Protein AF-A0A2A9HH57-F1 (afdb_monomer_lite)

Sequence (168 aa):
MELLERCYGAGLKVSLADGQKLNVSVPDTPEAELLLEELRAHKQEVIDCLRTLPPPGGHLLRLAVELGLQPRCRCTLRPRTAEEAASAVGAVTELCSRNPGRDSVLVKVVRPDGSTEHHVLRAHADRGVRKAMAMIVRDCNLGGPQRAAREQARDLSEGGRNGTPIQR

Radius of gyration: 23.67 Å; chains: 1; bounding box: 34×68×73 Å

Secondary structure (DSSP, 8-state):
-HHHHHHHHTT-EEEEETTTEEEEE--SSHHHHHHHHHHHHTHHHHHHHHHHSPSSSSHHHHHHHHTT---SEEEEE--SSHHHHHHHHHHHHHHHHHS--SEEEEEEEE-TTS-EEEEEEEE---HHHHHHHHHHHHHHHH-THHHHHHHHHHHHHHTT--------

pLDDT: mean 70.83, std 16.33, range [37.75, 94.62]

Foldseek 3Di:
DVLVLQLVVQPWDWDDDPLQDIDIDFDPDPSRVVSVVVCVVCVVVVSVVRNVDPPPDPVVVVVCVVSVNDFPAEAEFEAADPVLVVVLVVQLQVLQVVAADAGWHWYWYQYPVRDIDIDIGGGPCDPVSNVSNVVSRCCRRVPVVVVVVVVVVVVVVVVPPPPDDDDD

InterPro domains:
  IPR044894 TubC, N-terminal docking domain superfamily [G3DSA:1.10.10.1830] (1-52)

Structure (mmCIF, N/CA/C/O backbone):
data_AF-A0A2A9HH57-F1
#
_entry.id   AF-A0A2A9HH57-F1
#
loop_
_atom_site.group_PDB
_atom_site.id
_atom_site.type_symbol
_atom_site.label_atom_id
_atom_site.label_alt_id
_atom_site.label_comp_id
_atom_site.label_asym_id
_atom_site.label_entity_id
_atom_site.label_seq_id
_atom_site.pdbx_PDB_ins_code
_atom_site.Cartn_x
_atom_site.Cartn_y
_atom_site.Cartn_z
_atom_site.occupancy
_atom_site.B_iso_or_equiv
_atom_site.auth_seq_id
_atom_site.auth_comp_id
_atom_site.auth_asym_id
_atom_site.auth_atom_id
_atom_site.pdbx_PDB_model_num
ATOM 1 N N . MET A 1 1 ? 4.499 8.845 23.268 1.00 61.50 1 MET A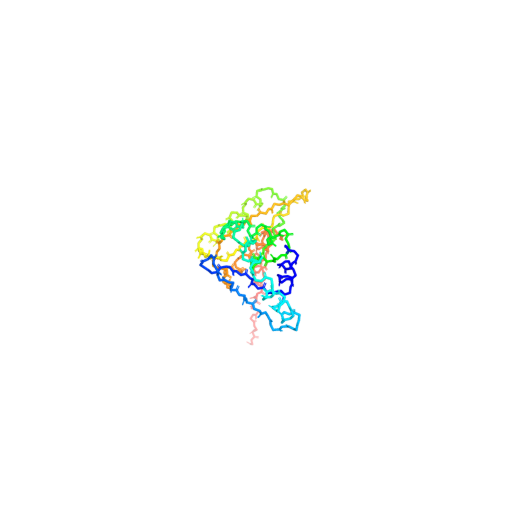 N 1
ATOM 2 C CA . MET A 1 1 ? 4.733 8.310 21.906 1.00 61.50 1 MET A CA 1
ATOM 3 C C . MET A 1 1 ? 5.254 6.880 21.969 1.00 61.50 1 MET A C 1
ATOM 5 O O . MET A 1 1 ? 4.584 6.003 21.444 1.00 61.50 1 MET A O 1
ATOM 9 N N . GLU A 1 2 ? 6.328 6.625 22.718 1.00 73.38 2 GLU A N 1
ATOM 10 C CA . GLU A 1 2 ? 6.951 5.297 22.890 1.00 73.38 2 GLU A CA 1
ATOM 11 C C . GLU A 1 2 ? 5.978 4.157 23.279 1.00 73.38 2 GLU A C 1
ATOM 13 O O . GLU A 1 2 ? 6.038 3.071 22.707 1.00 73.38 2 GLU A O 1
ATOM 18 N N . LEU A 1 3 ? 5.010 4.396 24.178 1.00 75.81 3 LEU A N 1
ATOM 19 C CA . LEU A 1 3 ? 3.998 3.389 24.545 1.00 75.81 3 LEU A CA 1
ATOM 20 C C . LEU A 1 3 ? 3.103 2.981 23.363 1.00 75.81 3 LEU A C 1
ATOM 22 O O . LEU A 1 3 ? 2.829 1.798 23.175 1.00 75.81 3 LEU A O 1
ATOM 26 N N . LEU A 1 4 ? 2.660 3.940 22.542 1.00 69.50 4 LEU A N 1
ATOM 27 C CA . LEU A 1 4 ? 1.842 3.645 21.362 1.00 69.50 4 LEU A CA 1
ATOM 28 C C . LEU A 1 4 ? 2.650 2.855 20.332 1.00 69.50 4 LEU A C 1
ATOM 30 O O . LEU A 1 4 ? 2.138 1.885 19.784 1.00 69.50 4 LEU A O 1
ATOM 34 N N . GLU A 1 5 ? 3.913 3.218 20.115 1.00 67.81 5 GLU A N 1
ATOM 35 C CA . GLU A 1 5 ? 4.829 2.502 19.219 1.00 67.81 5 GLU A CA 1
ATOM 36 C C . GLU A 1 5 ? 5.032 1.047 19.660 1.00 67.81 5 GLU A C 1
ATOM 38 O O . GLU A 1 5 ? 4.901 0.135 18.842 1.00 67.81 5 GLU A O 1
ATOM 43 N N . ARG A 1 6 ? 5.244 0.812 20.962 1.00 73.31 6 ARG A N 1
ATOM 44 C CA . ARG A 1 6 ? 5.340 -0.535 21.552 1.00 73.31 6 ARG A CA 1
ATOM 45 C C . ARG A 1 6 ? 4.037 -1.327 21.404 1.00 73.31 6 ARG A C 1
ATOM 47 O O . ARG A 1 6 ? 4.073 -2.487 20.998 1.00 73.31 6 ARG A O 1
ATOM 54 N N . CYS A 1 7 ? 2.888 -0.697 21.655 1.00 69.56 7 CYS A N 1
ATOM 55 C CA . CYS A 1 7 ? 1.571 -1.313 21.460 1.00 69.56 7 CYS A CA 1
ATOM 56 C C . CYS A 1 7 ? 1.355 -1.733 20.004 1.00 69.56 7 CYS A C 1
ATOM 58 O O . CYS A 1 7 ? 0.947 -2.860 19.731 1.00 69.56 7 CYS A O 1
ATOM 60 N N . TYR A 1 8 ? 1.678 -0.856 19.057 1.00 66.56 8 TYR A N 1
ATOM 61 C CA . TYR A 1 8 ? 1.562 -1.167 17.639 1.00 66.56 8 TYR A CA 1
ATOM 62 C C . TYR A 1 8 ? 2.551 -2.251 17.186 1.00 66.56 8 TYR A C 1
ATOM 64 O O . TYR A 1 8 ? 2.161 -3.127 16.413 1.00 66.56 8 TYR A O 1
ATOM 72 N N . GLY A 1 9 ? 3.794 -2.238 17.679 1.00 58.38 9 GLY A N 1
ATOM 73 C CA . GLY A 1 9 ? 4.806 -3.261 17.389 1.00 58.38 9 GLY A CA 1
ATOM 74 C C . GLY A 1 9 ? 4.407 -4.660 17.868 1.00 58.38 9 GLY A C 1
ATOM 75 O O . GLY A 1 9 ? 4.681 -5.644 17.186 1.00 58.38 9 GLY A O 1
ATOM 76 N N . ALA A 1 10 ? 3.676 -4.740 18.981 1.00 63.12 10 ALA A N 1
ATOM 77 C CA . ALA A 1 10 ? 3.081 -5.976 19.488 1.00 63.12 10 ALA A CA 1
ATOM 78 C C . ALA A 1 10 ? 1.731 -6.335 18.829 1.00 63.12 10 ALA A C 1
ATOM 80 O O . ALA A 1 10 ? 1.106 -7.325 19.194 1.00 63.12 10 ALA A O 1
ATOM 81 N N . GLY A 1 11 ? 1.261 -5.551 17.851 1.00 54.66 11 GLY A N 1
ATOM 82 C CA . GLY A 1 11 ? 0.037 -5.827 17.096 1.00 54.66 11 GLY A CA 1
ATOM 83 C C . GLY A 1 11 ? -1.262 -5.327 17.739 1.00 54.66 11 GLY A C 1
ATOM 84 O O . GLY A 1 11 ? -2.341 -5.623 17.212 1.00 54.66 11 GLY A O 1
ATOM 85 N N . LEU A 1 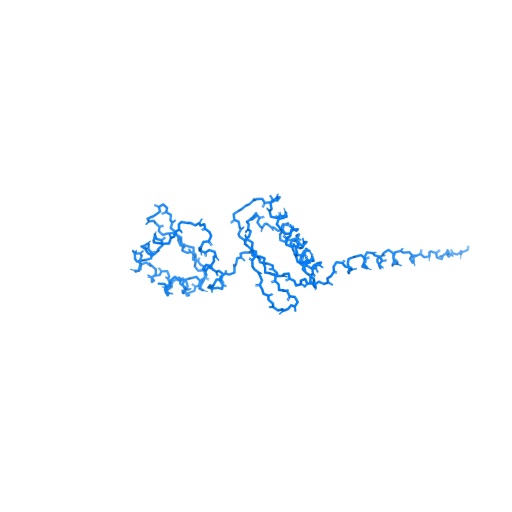12 ? -1.197 -4.547 18.825 1.00 70.88 12 LEU A N 1
ATOM 86 C CA . LEU A 1 12 ? -2.372 -3.905 19.415 1.00 70.88 12 LEU A CA 1
ATOM 87 C C . LEU A 1 12 ? -2.847 -2.768 18.510 1.00 70.88 12 LEU A C 1
ATOM 89 O O . LEU A 1 12 ? -2.061 -1.962 18.011 1.00 70.88 12 LEU A O 1
ATOM 93 N N . LYS A 1 13 ? -4.164 -2.660 18.325 1.00 72.25 13 LYS A N 1
ATOM 94 C CA . LYS A 1 13 ? -4.767 -1.523 17.616 1.00 72.25 13 LYS A CA 1
ATOM 95 C C . LYS A 1 13 ? -5.458 -0.625 18.612 1.00 72.25 13 LYS A C 1
ATOM 97 O O . LYS A 1 13 ? -6.494 -1.013 19.140 1.00 72.25 13 LYS A O 1
ATOM 102 N N . VAL A 1 14 ? -4.916 0.566 18.822 1.00 75.12 14 VAL A N 1
ATOM 103 C CA . VAL A 1 14 ? -5.489 1.576 19.713 1.00 75.12 14 VAL A CA 1
ATOM 104 C C . VAL A 1 14 ? -6.174 2.645 18.866 1.00 75.12 14 VAL A C 1
ATOM 106 O O . VAL A 1 14 ? -5.589 3.188 17.935 1.00 75.12 14 VAL A O 1
ATOM 109 N N . SER A 1 15 ? -7.434 2.936 19.158 1.00 72.50 15 SER A N 1
ATOM 110 C CA . SER A 1 15 ? -8.225 3.948 18.454 1.00 72.50 15 SER A CA 1
ATOM 111 C C . SER A 1 15 ? -9.099 4.721 19.430 1.00 72.50 15 SER A C 1
ATOM 113 O O . SER A 1 15 ? -9.368 4.251 20.533 1.00 72.50 15 SER A O 1
ATOM 115 N N . LEU A 1 16 ? -9.542 5.908 19.029 1.00 75.38 16 LEU A N 1
ATOM 116 C CA . LEU A 1 16 ? -10.421 6.751 19.828 1.00 75.38 16 LEU A CA 1
ATOM 117 C C . LEU A 1 16 ? -11.846 6.665 19.258 1.00 75.38 16 LEU A C 1
ATOM 119 O O . LEU A 1 16 ? -12.073 7.029 18.106 1.00 75.38 16 LEU A O 1
ATOM 123 N N . ALA A 1 17 ? -12.796 6.175 20.047 1.00 65.81 17 ALA A N 1
ATOM 124 C CA . ALA A 1 17 ? -14.224 6.249 19.770 1.00 65.81 17 ALA A CA 1
ATOM 125 C C . ALA A 1 17 ? -14.801 7.524 20.399 1.00 65.81 17 ALA A C 1
ATOM 127 O O . ALA A 1 17 ? -14.500 7.849 21.554 1.00 65.81 17 ALA A O 1
ATOM 128 N N . ASP A 1 18 ? -15.590 8.259 19.614 1.00 66.81 18 ASP A N 1
ATOM 129 C CA . ASP A 1 18 ? -16.328 9.462 20.029 1.00 66.81 18 ASP A CA 1
ATOM 130 C C . ASP A 1 18 ? -15.471 10.545 20.717 1.00 66.81 18 ASP A C 1
ATOM 132 O O . ASP A 1 18 ? -15.959 11.342 21.512 1.00 66.81 18 ASP A O 1
ATOM 136 N N . GLY A 1 19 ? -14.160 10.574 20.451 1.00 63.59 19 GLY A N 1
ATOM 137 C CA . GLY A 1 19 ? -13.246 11.568 21.024 1.00 63.59 19 GLY A CA 1
ATOM 138 C C . GLY A 1 19 ? -12.897 11.369 22.507 1.00 63.59 19 GLY A C 1
ATOM 139 O O . GLY A 1 19 ? -12.162 12.183 23.075 1.00 63.59 19 GLY A O 1
ATOM 140 N N . GLN A 1 20 ? -13.411 10.326 23.166 1.00 69.44 20 GLN A N 1
ATOM 141 C CA . GLN A 1 20 ? -13.261 10.155 24.621 1.00 69.44 20 GLN A CA 1
ATOM 142 C C . GLN A 1 20 ? -12.982 8.721 25.075 1.00 69.44 20 GLN A C 1
ATOM 144 O O . GLN A 1 20 ? -12.494 8.518 26.187 1.00 69.44 20 GLN A O 1
ATOM 149 N N . LYS A 1 21 ? -13.267 7.713 24.248 1.00 76.12 21 LYS A N 1
ATOM 150 C CA . LYS A 1 21 ? -13.142 6.308 24.639 1.00 76.12 21 LYS A CA 1
ATOM 151 C C . LYS A 1 21 ? -12.038 5.626 23.842 1.00 76.12 21 LYS A C 1
ATOM 153 O O . LYS A 1 21 ? -12.029 5.704 22.622 1.00 76.12 21 LYS A O 1
ATOM 158 N N . LEU A 1 22 ? -11.125 4.924 24.512 1.00 73.69 22 LEU A N 1
ATOM 159 C CA . LEU A 1 22 ? -10.143 4.084 23.824 1.00 73.69 22 LEU A CA 1
ATOM 160 C C . LEU A 1 22 ? -10.781 2.752 23.425 1.00 73.69 22 LEU A C 1
ATOM 162 O O . LEU A 1 22 ? -11.283 2.016 24.273 1.00 73.69 22 LEU A O 1
ATOM 166 N N . ASN A 1 23 ? -10.721 2.442 22.136 1.00 74.06 23 ASN A N 1
ATOM 167 C CA . ASN A 1 23 ? -10.990 1.127 21.578 1.00 74.06 23 ASN A CA 1
ATOM 168 C C . ASN A 1 23 ? -9.652 0.444 21.302 1.00 74.06 23 ASN A C 1
ATOM 170 O O . ASN A 1 23 ? -8.890 0.908 20.450 1.00 74.06 23 ASN A O 1
ATOM 174 N N . VAL A 1 24 ? -9.387 -0.654 22.011 1.00 73.88 24 VAL A N 1
ATOM 175 C CA . VAL A 1 24 ? -8.153 -1.436 21.882 1.00 73.88 24 VAL A CA 1
ATOM 176 C C . VAL A 1 24 ? -8.487 -2.837 21.378 1.00 73.88 24 VAL A C 1
ATOM 178 O O . VAL A 1 24 ? -9.265 -3.551 22.003 1.00 73.88 24 VAL A O 1
ATOM 181 N N . SER A 1 25 ? -7.910 -3.230 20.243 1.00 74.75 25 SER A N 1
ATOM 182 C CA . SER A 1 25 ? -7.903 -4.621 19.775 1.00 74.75 25 SER A CA 1
ATOM 183 C C . SER A 1 25 ? -6.595 -5.260 20.213 1.00 74.75 25 SER A C 1
ATOM 185 O O . SER A 1 25 ? -5.535 -4.756 19.844 1.00 74.75 25 SER A O 1
ATOM 187 N N . VAL A 1 26 ? -6.677 -6.361 20.954 1.00 75.69 26 VAL A N 1
ATOM 188 C CA . VAL A 1 26 ? -5.523 -7.046 21.549 1.00 75.69 26 VAL A CA 1
ATOM 189 C C . VAL A 1 26 ? -5.333 -8.389 20.834 1.00 75.69 26 VAL A C 1
ATOM 191 O O . VAL A 1 26 ? -6.312 -9.128 20.708 1.00 75.69 26 VAL A O 1
ATOM 194 N N . PRO A 1 27 ? -4.147 -8.684 20.278 1.00 66.44 27 PRO A N 1
ATOM 195 C CA . PRO A 1 27 ? -3.822 -10.020 19.790 1.00 66.44 27 PRO A CA 1
ATOM 196 C C . PRO A 1 27 ? -3.592 -10.985 20.961 1.00 66.44 27 PRO A C 1
ATOM 198 O O . PRO A 1 27 ? -3.260 -10.560 22.061 1.00 66.44 27 PRO A O 1
ATOM 201 N N . ASP A 1 28 ? -3.768 -12.281 20.716 1.00 68.81 28 ASP A N 1
ATOM 202 C CA . ASP A 1 28 ? -3.595 -13.331 21.727 1.00 68.81 28 ASP A CA 1
ATOM 203 C C . ASP A 1 28 ? -2.101 -13.652 21.918 1.00 68.81 28 ASP A C 1
ATOM 205 O O . ASP A 1 28 ? -1.577 -14.625 21.371 1.00 68.81 28 ASP A O 1
ATOM 209 N N . THR A 1 29 ? -1.386 -12.744 22.590 1.00 70.12 29 THR A N 1
ATOM 210 C CA . THR A 1 29 ? 0.030 -12.892 22.954 1.00 70.12 29 THR A CA 1
ATOM 211 C C . THR A 1 29 ? 0.291 -12.357 24.371 1.00 70.12 29 THR A C 1
ATOM 213 O O . THR A 1 29 ? -0.310 -11.356 24.770 1.00 70.12 29 THR A O 1
ATOM 216 N N . PRO A 1 30 ? 1.207 -12.971 25.145 1.00 71.56 30 PRO A N 1
ATOM 217 C CA . PRO A 1 30 ? 1.500 -12.547 26.518 1.00 71.56 30 PRO A CA 1
ATOM 218 C C . PRO A 1 30 ? 2.093 -11.131 26.591 1.00 71.56 30 PRO A C 1
ATOM 220 O O . PRO A 1 30 ? 1.841 -10.391 27.541 1.00 71.56 30 PRO A O 1
ATOM 223 N N . GLU A 1 31 ? 2.823 -10.695 25.561 1.00 73.19 31 GLU A N 1
ATOM 224 C CA . GLU A 1 31 ? 3.318 -9.318 25.464 1.00 73.19 31 GLU A CA 1
ATOM 225 C C . GLU A 1 31 ? 2.175 -8.305 25.321 1.00 73.19 31 GLU A C 1
ATOM 227 O O . GLU A 1 31 ? 2.292 -7.161 25.768 1.00 73.19 31 GLU A O 1
ATOM 232 N N . ALA A 1 32 ? 1.059 -8.711 24.710 1.00 70.00 32 ALA A N 1
ATOM 233 C CA . ALA A 1 32 ? -0.069 -7.827 24.475 1.00 70.00 32 ALA A CA 1
ATOM 234 C C . ALA A 1 32 ? -0.907 -7.581 25.733 1.00 70.00 32 ALA A C 1
ATOM 236 O O . ALA A 1 32 ? -1.463 -6.492 25.883 1.00 70.00 32 ALA A O 1
ATOM 237 N N . GLU A 1 33 ? -0.951 -8.542 26.655 1.00 74.50 33 GLU A N 1
ATOM 238 C CA . GLU A 1 33 ? -1.595 -8.372 27.960 1.00 74.50 33 GLU A CA 1
ATOM 239 C C . GLU A 1 33 ? -0.836 -7.363 28.830 1.00 74.50 33 GLU A C 1
ATOM 241 O O . GLU A 1 33 ? -1.447 -6.436 29.364 1.00 74.50 33 GLU A O 1
ATOM 246 N N . LEU A 1 34 ? 0.498 -7.461 28.883 1.00 82.62 34 LEU A N 1
ATOM 247 C CA . LEU A 1 34 ? 1.349 -6.516 29.617 1.00 82.62 34 LEU A CA 1
ATOM 248 C C . LEU A 1 34 ? 1.202 -5.082 29.085 1.00 82.62 34 LEU A C 1
ATOM 250 O O . LEU A 1 34 ? 1.034 -4.131 29.849 1.00 82.62 34 LEU A O 1
ATOM 254 N N . LEU A 1 35 ? 1.195 -4.921 27.759 1.00 80.94 35 LEU A N 1
ATOM 255 C CA . LEU A 1 35 ? 1.006 -3.619 27.115 1.00 80.94 35 LEU A CA 1
ATOM 256 C C . LEU A 1 35 ? -0.414 -3.068 27.299 1.00 80.94 35 LEU A C 1
ATOM 258 O O . LEU A 1 35 ? -0.605 -1.852 27.342 1.00 80.94 35 LEU A O 1
ATOM 262 N N . LEU A 1 36 ? -1.421 -3.935 27.432 1.00 81.44 36 LEU A N 1
ATOM 263 C CA . LEU A 1 36 ? -2.789 -3.519 27.732 1.00 81.44 36 LEU A CA 1
ATOM 264 C C . LEU A 1 36 ? -2.909 -2.948 29.149 1.00 81.44 36 LEU A C 1
ATOM 266 O O . LEU A 1 36 ? -3.640 -1.975 29.348 1.00 81.44 36 LEU A O 1
ATOM 270 N N . GLU A 1 37 ? -2.212 -3.527 30.126 1.00 84.88 37 GLU A N 1
ATOM 271 C CA . GLU A 1 37 ? -2.170 -2.981 31.486 1.00 84.88 37 GLU A CA 1
ATOM 272 C C . GLU A 1 37 ? -1.466 -1.622 31.525 1.00 84.88 37 GLU A C 1
ATOM 274 O O . GLU A 1 37 ? -1.994 -0.670 32.105 1.00 84.88 37 GLU A O 1
ATOM 279 N N . GLU A 1 38 ? -0.348 -1.486 30.811 1.00 84.38 38 GLU A N 1
ATOM 280 C CA . GLU A 1 38 ? 0.378 -0.219 30.673 1.00 84.38 38 GLU A CA 1
ATOM 281 C C . GLU A 1 38 ? -0.489 0.855 29.974 1.00 84.38 38 GLU A C 1
ATOM 283 O O . GLU A 1 38 ? -0.582 1.994 30.434 1.00 84.38 38 GLU A O 1
ATOM 288 N N . LEU A 1 39 ? -1.251 0.486 28.935 1.00 82.88 39 LEU A N 1
ATOM 289 C CA . LEU A 1 39 ? -2.243 1.368 28.297 1.00 82.88 39 LEU A CA 1
ATOM 290 C C . LEU A 1 39 ? -3.370 1.799 29.242 1.00 82.88 39 LEU A C 1
ATOM 292 O O . LEU A 1 39 ? -3.880 2.915 29.119 1.00 82.88 39 LEU A O 1
ATOM 296 N N . ARG A 1 40 ? -3.801 0.926 30.160 1.00 84.50 40 ARG A N 1
ATOM 297 C CA . ARG A 1 40 ? -4.826 1.268 31.157 1.00 84.50 40 ARG A CA 1
ATOM 298 C C . ARG A 1 40 ? -4.285 2.256 32.185 1.00 84.50 40 ARG A C 1
ATOM 300 O O . ARG A 1 40 ? -5.015 3.182 32.537 1.00 84.50 40 ARG A O 1
ATOM 307 N N . ALA A 1 41 ? -3.034 2.093 32.614 1.00 87.25 41 ALA A N 1
ATOM 308 C CA . ALA A 1 41 ? -2.370 3.009 33.540 1.00 87.25 41 ALA A CA 1
ATOM 309 C C . ALA A 1 41 ? -2.194 4.415 32.935 1.00 87.25 41 ALA A C 1
ATOM 311 O O . ALA A 1 41 ? -2.473 5.411 33.597 1.00 87.25 41 ALA A O 1
ATOM 312 N N . HIS A 1 42 ? -1.849 4.496 31.646 1.00 85.12 42 HIS A N 1
ATOM 313 C CA . HIS A 1 42 ? -1.609 5.757 30.927 1.00 85.12 42 HIS A CA 1
ATOM 314 C C . HIS A 1 42 ? -2.799 6.221 30.068 1.00 85.12 42 HIS A C 1
ATOM 316 O O . HIS A 1 42 ? -2.646 6.981 29.109 1.00 85.12 42 HIS A O 1
ATOM 322 N N . LYS A 1 43 ? -4.018 5.778 30.402 1.00 82.44 43 LYS A N 1
ATOM 323 C CA . LYS A 1 43 ? -5.223 5.980 29.581 1.00 82.44 43 LYS A CA 1
ATOM 324 C C . LYS A 1 43 ? -5.447 7.437 29.165 1.00 82.44 43 LYS A C 1
ATOM 326 O O . LYS A 1 43 ? -5.764 7.694 28.005 1.00 82.44 43 LYS A O 1
ATOM 331 N N . GLN A 1 44 ? -5.329 8.380 30.100 1.00 80.75 44 GLN A N 1
ATOM 332 C CA . GLN A 1 44 ? -5.645 9.787 29.839 1.00 80.75 44 GLN A CA 1
ATOM 333 C C . GLN A 1 44 ? -4.598 10.451 28.934 1.00 80.75 44 GLN A C 1
ATOM 335 O O . GLN A 1 44 ? -4.960 11.110 27.965 1.00 80.75 44 GLN A O 1
ATOM 340 N N . GLU A 1 45 ? -3.315 10.175 29.167 1.00 81.94 45 GLU A N 1
ATOM 341 C CA . GLU A 1 45 ? -2.202 10.663 28.341 1.00 81.94 45 GLU A CA 1
ATOM 342 C C . GLU A 1 45 ? -2.306 10.161 26.895 1.00 81.94 45 GLU A C 1
ATOM 344 O O . GLU A 1 45 ? -2.075 10.906 25.942 1.00 81.94 45 GLU A O 1
ATOM 349 N N . VAL A 1 46 ? -2.718 8.902 26.718 1.00 76.56 46 VAL A N 1
ATOM 350 C CA . VAL A 1 46 ? -2.955 8.310 25.396 1.00 76.56 46 VAL A CA 1
ATOM 351 C C . VAL A 1 46 ? -4.149 8.966 24.703 1.00 76.56 46 VAL A C 1
ATOM 353 O O . VAL A 1 46 ? -4.079 9.237 23.506 1.00 76.56 46 VAL A O 1
ATOM 356 N N . ILE A 1 47 ? -5.231 9.260 25.428 1.00 79.06 47 ILE A N 1
ATOM 357 C CA . ILE A 1 47 ? -6.390 9.981 24.882 1.00 79.06 47 ILE A CA 1
ATOM 358 C C . ILE A 1 47 ? -5.989 11.386 24.432 1.00 79.06 47 ILE A C 1
ATOM 360 O O . ILE A 1 47 ? -6.329 11.780 23.320 1.00 79.06 47 ILE A O 1
ATOM 364 N N . ASP A 1 48 ? -5.259 12.130 25.258 1.00 79.69 48 ASP A N 1
ATOM 365 C CA . ASP A 1 48 ? -4.863 13.503 24.940 1.00 79.69 48 ASP A CA 1
ATOM 366 C C . ASP A 1 48 ? -3.856 13.540 23.779 1.00 79.69 48 ASP A C 1
ATOM 368 O O . ASP A 1 48 ? -3.971 14.364 22.866 1.00 79.69 48 ASP A O 1
ATOM 372 N N . CYS A 1 49 ? -2.956 12.556 23.710 1.00 76.06 49 CYS A N 1
ATOM 373 C CA . CYS A 1 49 ? -2.112 12.327 22.540 1.00 76.06 49 CYS A CA 1
ATOM 374 C C . CYS A 1 49 ? -2.949 12.022 21.283 1.00 76.06 49 CYS A C 1
ATOM 376 O O . CYS A 1 49 ? -2.762 12.651 20.248 1.00 76.06 49 CYS A O 1
ATOM 378 N N . LEU A 1 50 ? -3.936 11.128 21.356 1.00 69.69 50 LEU A N 1
ATOM 379 C CA . LEU A 1 50 ? -4.798 10.800 20.213 1.00 69.69 50 LEU A CA 1
ATOM 380 C C . LEU A 1 50 ? -5.753 11.934 19.804 1.00 69.69 50 LEU A C 1
ATOM 382 O O . LEU A 1 50 ? -6.180 11.957 18.654 1.00 69.69 50 LEU A O 1
ATOM 386 N N . ARG A 1 51 ? -6.084 12.867 20.706 1.00 71.06 51 ARG A N 1
ATOM 387 C CA . ARG A 1 51 ? -6.901 14.066 20.430 1.00 71.06 51 ARG A CA 1
ATOM 388 C C . ARG A 1 51 ? -6.122 15.182 19.748 1.00 71.06 51 ARG A C 1
ATOM 390 O O . ARG A 1 51 ? -6.686 15.905 18.933 1.00 71.06 51 ARG A O 1
ATOM 397 N N . THR A 1 52 ? -4.853 15.347 20.117 1.00 69.94 52 THR A N 1
ATOM 398 C CA . THR A 1 52 ? -3.941 16.294 19.451 1.00 69.94 52 THR A CA 1
ATOM 399 C C . THR A 1 52 ? -3.543 15.810 18.060 1.00 69.94 52 THR A C 1
ATOM 401 O O . THR A 1 52 ? -3.141 16.607 17.213 1.00 69.94 52 THR A O 1
ATOM 404 N N . LEU A 1 53 ? -3.711 14.512 17.797 1.00 58.97 53 LEU A N 1
ATOM 405 C CA . LEU A 1 53 ? -3.581 13.938 16.471 1.00 58.97 53 LEU A CA 1
ATOM 406 C C . LEU A 1 53 ? -4.860 14.203 15.655 1.00 58.97 53 LEU A C 1
ATOM 408 O O . LEU A 1 53 ? -5.968 13.957 16.137 1.00 58.97 53 LEU A O 1
ATOM 412 N N . PRO A 1 54 ? -4.741 14.700 14.409 1.00 53.47 54 PRO A N 1
ATOM 413 C CA . PRO A 1 54 ? -5.906 14.962 13.579 1.00 53.47 54 PRO A CA 1
ATOM 414 C C . PRO A 1 54 ? -6.724 13.671 13.360 1.00 53.47 54 PRO A C 1
ATOM 416 O O . PRO A 1 54 ? -6.138 12.591 13.208 1.00 53.47 54 PRO A O 1
ATOM 419 N N . PRO A 1 55 ? -8.071 13.763 13.328 1.00 49.66 55 PRO A N 1
ATOM 420 C CA . PRO A 1 55 ? -8.967 12.618 13.151 1.00 49.66 55 PRO A CA 1
ATOM 421 C C . PRO A 1 55 ? -8.626 11.819 11.880 1.00 49.66 55 PRO A C 1
ATOM 423 O O . PRO A 1 55 ? -7.995 12.354 10.965 1.00 49.66 55 PRO A O 1
ATOM 426 N N . PRO A 1 56 ? -9.002 10.527 11.790 1.00 45.09 56 PRO A N 1
ATOM 427 C CA . PRO A 1 56 ? -8.339 9.578 10.905 1.00 45.09 56 PRO A CA 1
ATOM 428 C C . PRO A 1 56 ? -8.551 9.934 9.430 1.00 45.09 56 PRO A C 1
ATOM 430 O O . PRO A 1 56 ? -9.559 9.614 8.803 1.00 45.09 56 PRO A O 1
ATOM 433 N N . GLY A 1 57 ? -7.537 10.575 8.862 1.00 37.75 57 GLY A N 1
ATOM 434 C CA . GLY A 1 57 ? -7.475 10.982 7.471 1.00 37.75 57 GLY A CA 1
ATOM 435 C C . GLY A 1 57 ? -6.042 11.368 7.127 1.00 37.75 57 GLY A C 1
ATOM 436 O O . GLY A 1 57 ? -5.578 12.446 7.465 1.00 37.75 57 GLY A O 1
ATOM 437 N N . GLY A 1 58 ? -5.309 10.460 6.486 1.00 40.44 58 GLY A N 1
ATOM 438 C CA . GLY A 1 58 ? -4.005 10.749 5.880 1.00 40.44 58 GLY A CA 1
ATOM 439 C C . GLY A 1 58 ? -2.795 10.591 6.806 1.00 40.44 58 GLY A C 1
ATOM 440 O O . GLY A 1 58 ? -1.901 9.814 6.479 1.00 40.44 58 GLY A O 1
ATOM 441 N N . HIS A 1 59 ? -2.751 11.257 7.965 1.00 43.47 59 HIS A N 1
ATOM 442 C CA . HIS A 1 59 ? -1.499 11.345 8.738 1.00 43.47 59 HIS A CA 1
ATOM 443 C C . HIS A 1 59 ? -1.153 10.127 9.600 1.00 43.47 59 HIS A C 1
ATOM 445 O O . HIS A 1 59 ? 0.008 9.737 9.608 1.00 43.47 59 HIS A O 1
ATOM 451 N N . LEU A 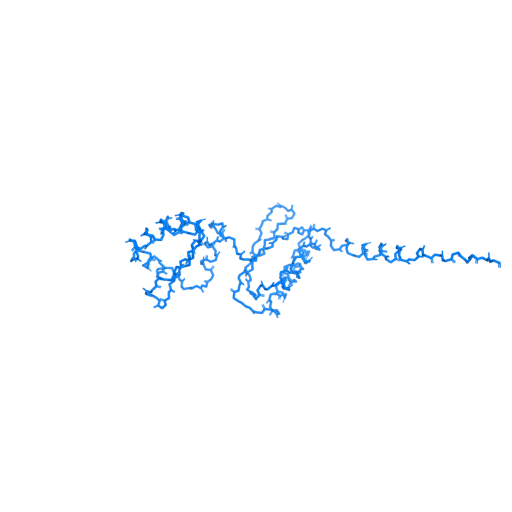1 60 ? -2.120 9.448 10.229 1.00 46.06 60 LEU A N 1
ATOM 452 C CA . LEU A 1 60 ? -1.851 8.177 10.929 1.00 46.06 60 LEU A CA 1
ATOM 453 C C . LEU A 1 60 ? -1.395 7.070 9.971 1.00 46.06 60 LEU A C 1
ATOM 455 O O . LEU A 1 60 ? -0.698 6.152 10.379 1.00 46.06 60 LEU A O 1
ATOM 459 N N . LEU A 1 61 ? -1.749 7.175 8.686 1.00 45.97 61 LEU 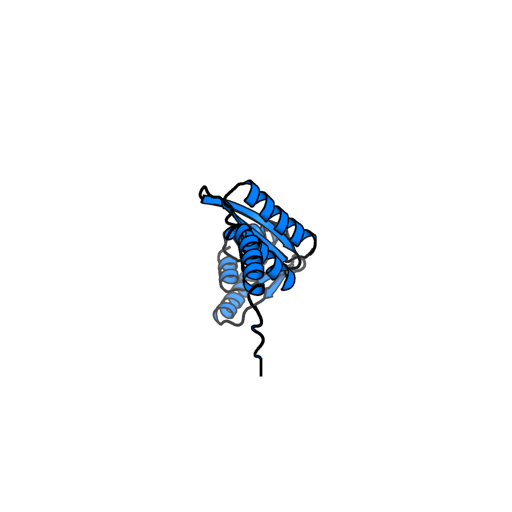A N 1
ATOM 460 C CA . LEU A 1 61 ? -1.273 6.259 7.658 1.00 45.97 61 LEU A CA 1
ATOM 461 C C . LEU A 1 61 ? 0.175 6.551 7.261 1.00 45.97 61 LEU A C 1
ATOM 463 O O . LEU A 1 61 ? 0.949 5.629 7.039 1.00 45.97 61 LEU A O 1
ATOM 467 N N . ARG A 1 62 ? 0.537 7.835 7.197 1.00 45.16 62 ARG A N 1
ATOM 468 C CA . ARG A 1 62 ? 1.916 8.277 6.991 1.00 45.16 62 ARG A CA 1
ATOM 469 C C . ARG A 1 62 ? 2.795 7.903 8.185 1.00 45.16 62 ARG A C 1
ATOM 471 O O . ARG A 1 62 ? 3.853 7.336 7.965 1.00 45.16 62 ARG A O 1
ATOM 478 N N . LEU A 1 63 ? 2.301 8.089 9.410 1.00 44.62 63 LEU A N 1
ATOM 479 C CA . LEU A 1 63 ? 2.966 7.648 10.636 1.00 44.62 63 LEU A CA 1
ATOM 480 C C . LEU A 1 63 ? 3.077 6.116 10.691 1.00 44.62 63 LEU A C 1
ATOM 482 O O . LEU A 1 63 ? 4.124 5.596 11.028 1.00 44.62 63 LEU A O 1
ATOM 486 N N . ALA A 1 64 ? 2.040 5.373 10.290 1.00 48.03 64 ALA A N 1
ATOM 487 C CA . ALA A 1 64 ? 2.088 3.913 10.193 1.00 48.03 64 ALA A CA 1
ATOM 488 C C . ALA A 1 64 ? 3.115 3.428 9.155 1.00 48.03 64 ALA A C 1
ATOM 490 O O . ALA A 1 64 ? 3.830 2.465 9.405 1.00 48.03 64 ALA A O 1
ATOM 491 N N . VAL A 1 65 ? 3.240 4.114 8.016 1.00 47.22 65 VAL A N 1
ATOM 492 C CA . VAL A 1 65 ? 4.276 3.832 7.009 1.00 47.22 65 VAL A CA 1
ATOM 493 C C . VAL A 1 65 ? 5.675 4.203 7.518 1.00 47.22 65 VAL A C 1
ATOM 495 O O . VAL A 1 65 ? 6.608 3.433 7.300 1.00 47.22 65 VAL A O 1
ATOM 498 N N . GLU A 1 66 ? 5.820 5.332 8.216 1.00 45.62 66 GLU A N 1
ATOM 499 C CA . GLU A 1 66 ? 7.072 5.787 8.845 1.00 45.62 66 GLU A CA 1
ATOM 500 C C . GLU A 1 66 ? 7.496 4.871 10.016 1.00 45.62 66 GLU A C 1
ATOM 502 O O . GLU A 1 66 ? 8.684 4.627 10.197 1.00 45.62 66 GLU A O 1
ATOM 507 N N . LEU A 1 67 ? 6.539 4.274 10.736 1.00 45.22 67 LEU A N 1
ATOM 508 C CA . LEU A 1 67 ? 6.736 3.331 11.848 1.00 45.22 67 LEU A CA 1
ATOM 509 C C . LEU A 1 67 ? 6.758 1.848 11.414 1.00 45.22 67 LEU A C 1
ATOM 511 O O . LEU A 1 67 ? 6.739 0.953 12.255 1.00 45.22 67 LEU A O 1
ATOM 515 N N . GLY A 1 68 ? 6.768 1.548 10.108 1.00 42.38 68 GLY A N 1
ATOM 516 C CA . GLY A 1 68 ? 6.866 0.171 9.595 1.00 42.38 68 GLY A CA 1
ATOM 517 C C . GLY A 1 68 ? 5.606 -0.698 9.752 1.00 42.38 68 GLY A C 1
ATOM 518 O O . GLY A 1 68 ? 5.636 -1.892 9.440 1.00 42.38 68 GLY A O 1
ATOM 519 N N . LEU A 1 69 ? 4.481 -0.117 10.172 1.00 46.25 69 LEU A N 1
ATOM 520 C CA . LEU A 1 69 ? 3.185 -0.782 10.276 1.00 46.25 69 LEU A CA 1
ATOM 521 C C . LEU A 1 69 ? 2.613 -0.995 8.875 1.00 46.25 69 LEU A C 1
ATOM 523 O O . LEU A 1 69 ? 2.148 -0.075 8.199 1.00 46.25 69 LEU A O 1
ATOM 527 N N . GLN A 1 70 ? 2.688 -2.241 8.413 1.00 51.94 70 GLN A N 1
ATOM 528 C CA . GLN A 1 70 ? 2.353 -2.570 7.037 1.00 51.94 70 GLN A CA 1
ATOM 529 C C . GLN A 1 70 ? 0.845 -2.402 6.789 1.00 51.94 70 GLN A C 1
ATOM 531 O O . GLN A 1 70 ? 0.036 -3.059 7.452 1.00 51.94 70 GLN A O 1
ATOM 536 N N . PRO A 1 71 ? 0.430 -1.571 5.816 1.00 58.81 71 PRO A N 1
ATOM 537 C CA . PRO A 1 71 ? -0.955 -1.560 5.372 1.00 58.81 71 PRO A CA 1
ATOM 538 C C . PRO A 1 71 ? -1.358 -2.971 4.932 1.00 58.81 71 PRO A C 1
ATOM 540 O O . PRO A 1 71 ? -0.566 -3.694 4.325 1.00 58.81 71 PRO A O 1
ATOM 543 N N . ARG A 1 72 ? -2.610 -3.359 5.224 1.00 62.97 72 ARG A N 1
ATOM 544 C CA . ARG A 1 72 ? -3.162 -4.694 4.906 1.00 62.97 72 ARG A CA 1
ATOM 545 C C . ARG A 1 72 ? -2.962 -5.097 3.447 1.00 62.97 72 ARG A C 1
ATOM 547 O O . ARG A 1 72 ? -2.943 -6.285 3.133 1.00 62.97 72 ARG A O 1
ATOM 554 N N . CYS A 1 73 ? -2.846 -4.112 2.565 1.00 73.19 73 CYS A N 1
ATOM 555 C CA . CYS A 1 73 ? -2.568 -4.317 1.166 1.00 73.19 73 CYS A CA 1
ATOM 556 C C . CYS A 1 73 ? -1.385 -3.450 0.732 1.00 73.19 73 CYS A C 1
ATOM 558 O O . CYS A 1 73 ? -1.452 -2.220 0.749 1.00 73.19 73 CYS A O 1
ATOM 560 N N . ARG A 1 74 ? -0.292 -4.105 0.344 1.00 83.69 74 ARG A N 1
ATOM 561 C CA . ARG A 1 74 ? 0.919 -3.459 -0.150 1.00 83.69 74 ARG A CA 1
ATOM 562 C C . ARG A 1 74 ? 1.376 -4.144 -1.423 1.00 83.69 74 ARG A C 1
ATOM 564 O O . ARG A 1 74 ? 1.407 -5.371 -1.496 1.00 83.69 74 ARG A O 1
ATOM 571 N N . CYS A 1 75 ? 1.813 -3.348 -2.386 1.00 80.88 75 CYS A N 1
ATOM 572 C CA . CYS A 1 75 ? 2.497 -3.841 -3.566 1.00 80.88 75 CYS A CA 1
ATOM 573 C C . CYS A 1 75 ? 3.748 -3.021 -3.879 1.00 80.88 75 CYS A C 1
ATOM 575 O O . CYS A 1 75 ? 3.909 -1.883 -3.439 1.00 80.88 75 CYS A O 1
ATOM 577 N N . THR A 1 76 ? 4.676 -3.625 -4.617 1.00 85.62 76 THR A N 1
ATOM 578 C CA . THR A 1 76 ? 5.895 -2.954 -5.077 1.00 85.62 76 THR A CA 1
ATOM 579 C C . THR A 1 76 ? 6.054 -3.161 -6.573 1.00 85.62 76 THR A C 1
ATOM 581 O O . THR A 1 76 ? 6.202 -4.295 -7.025 1.00 85.62 76 THR A O 1
ATOM 584 N N . LEU A 1 77 ? 6.014 -2.056 -7.308 1.00 86.00 77 LEU A N 1
ATOM 585 C CA . LEU A 1 77 ? 6.227 -1.954 -8.741 1.00 86.00 77 LEU A CA 1
ATOM 586 C C . LEU A 1 77 ? 7.702 -1.622 -8.997 1.00 86.00 77 LEU A C 1
ATOM 588 O O . LEU A 1 77 ? 8.271 -0.754 -8.333 1.00 86.00 77 LEU A O 1
ATOM 592 N N . ARG A 1 78 ? 8.320 -2.327 -9.940 1.00 87.19 78 ARG A N 1
ATOM 593 C CA . ARG A 1 78 ? 9.709 -2.157 -10.386 1.00 87.19 78 ARG A CA 1
ATOM 594 C C . ARG A 1 78 ? 9.730 -1.958 -11.908 1.00 87.19 78 ARG A C 1
ATOM 596 O O . ARG A 1 78 ? 10.185 -2.849 -12.624 1.00 87.19 78 ARG A O 1
ATOM 603 N N . PRO A 1 79 ? 9.164 -0.846 -12.402 1.00 87.00 79 PRO A N 1
ATOM 604 C CA . PRO A 1 79 ? 9.099 -0.560 -13.828 1.00 87.00 79 PRO A CA 1
ATOM 605 C C . PRO A 1 79 ? 10.492 -0.275 -14.399 1.00 87.00 79 PRO A C 1
ATOM 607 O O . PRO A 1 79 ? 11.379 0.212 -13.695 1.00 87.00 79 PRO A O 1
ATOM 610 N N . ARG A 1 80 ? 10.674 -0.549 -15.691 1.00 87.06 80 ARG A N 1
ATOM 611 C CA . ARG A 1 80 ? 11.922 -0.292 -16.428 1.00 87.06 80 ARG A CA 1
ATOM 612 C C . ARG A 1 80 ? 11.954 1.108 -17.026 1.00 87.06 80 ARG A C 1
ATOM 614 O O . ARG A 1 80 ? 13.031 1.631 -17.291 1.00 87.06 80 ARG A O 1
ATOM 621 N N . THR A 1 81 ? 10.786 1.713 -17.230 1.00 88.31 81 THR A N 1
ATOM 622 C CA . THR A 1 81 ? 10.635 3.064 -17.778 1.00 88.31 81 THR A CA 1
ATOM 623 C C . THR A 1 81 ? 9.648 3.886 -16.950 1.00 88.31 81 THR A C 1
ATOM 625 O O . THR A 1 81 ? 8.834 3.350 -16.195 1.00 88.31 81 THR A O 1
ATOM 628 N N . ALA A 1 82 ? 9.701 5.212 -17.093 1.00 85.88 82 ALA A N 1
ATOM 629 C CA . ALA A 1 82 ? 8.724 6.103 -16.464 1.00 85.88 82 ALA A CA 1
ATOM 630 C C . ALA A 1 82 ? 7.298 5.877 -17.006 1.00 85.88 82 ALA A C 1
ATOM 632 O O . ALA A 1 82 ? 6.327 6.001 -16.265 1.00 85.88 82 ALA A O 1
ATOM 633 N N . GLU A 1 83 ? 7.173 5.493 -18.277 1.00 88.06 83 GLU A N 1
ATOM 634 C CA . GLU A 1 83 ? 5.889 5.179 -18.906 1.00 88.06 83 GLU A CA 1
ATOM 635 C C . GLU A 1 83 ? 5.271 3.899 -18.327 1.00 88.06 83 GLU A C 1
ATOM 637 O O . GLU A 1 83 ? 4.098 3.890 -17.954 1.00 88.06 83 GLU A O 1
ATOM 642 N N . GLU A 1 84 ? 6.071 2.843 -18.145 1.00 87.38 84 GLU A N 1
ATOM 643 C CA . GLU A 1 84 ? 5.635 1.622 -17.456 1.00 87.38 84 GLU A CA 1
ATOM 644 C C . GLU A 1 84 ? 5.222 1.911 -16.009 1.00 87.38 84 GLU A C 1
ATOM 646 O O . GLU A 1 84 ? 4.249 1.336 -15.515 1.00 87.38 84 GLU A O 1
ATOM 651 N N . ALA A 1 85 ? 5.936 2.819 -15.333 1.00 87.06 85 ALA A N 1
ATOM 652 C CA . ALA A 1 85 ? 5.591 3.260 -13.986 1.00 87.06 85 ALA A CA 1
ATOM 653 C C . ALA A 1 85 ? 4.206 3.915 -13.960 1.00 87.06 85 ALA A C 1
ATOM 655 O O . ALA A 1 85 ? 3.339 3.490 -13.196 1.00 87.06 85 ALA A O 1
ATOM 656 N N . ALA A 1 86 ? 3.989 4.911 -14.823 1.00 90.31 86 ALA A N 1
ATOM 657 C CA . ALA A 1 86 ? 2.726 5.633 -14.920 1.00 90.31 86 ALA A CA 1
ATOM 658 C C . ALA A 1 86 ? 1.565 4.699 -15.295 1.00 90.31 86 ALA A C 1
ATOM 660 O O . ALA A 1 86 ? 0.508 4.750 -14.667 1.00 90.31 86 ALA A O 1
ATOM 661 N N . SER A 1 87 ? 1.781 3.797 -16.257 1.00 92.12 87 SER A N 1
ATOM 662 C CA . SER A 1 87 ? 0.790 2.807 -16.683 1.00 92.12 87 SER A CA 1
ATOM 663 C C . SER A 1 87 ? 0.403 1.854 -15.546 1.00 92.12 87 SER A C 1
ATOM 665 O O . SER A 1 87 ? -0.781 1.685 -15.246 1.00 92.12 87 SER A O 1
ATOM 667 N N . ALA A 1 88 ? 1.386 1.280 -14.844 1.00 91.12 88 ALA A N 1
ATOM 668 C CA . ALA A 1 88 ? 1.127 0.350 -13.749 1.00 91.12 88 ALA A CA 1
ATOM 669 C C . ALA A 1 88 ? 0.448 1.035 -12.551 1.00 91.12 88 ALA A C 1
ATOM 671 O O . ALA A 1 88 ? -0.488 0.479 -11.973 1.00 91.12 88 ALA A O 1
ATOM 672 N N . VAL A 1 89 ? 0.869 2.254 -12.196 1.00 93.12 89 VAL A N 1
ATOM 673 C CA . VAL A 1 89 ? 0.209 3.055 -11.152 1.00 93.12 89 VAL A CA 1
ATOM 674 C C . VAL A 1 89 ? -1.220 3.412 -11.562 1.00 93.12 89 VAL A C 1
ATOM 676 O O . VAL A 1 89 ? -2.131 3.298 -10.739 1.00 93.12 89 VAL A O 1
ATOM 679 N N . GLY A 1 90 ? -1.442 3.779 -12.826 1.00 94.12 90 GLY A N 1
ATOM 680 C CA . GLY A 1 90 ? -2.770 4.036 -13.381 1.00 94.12 90 GLY A CA 1
ATOM 681 C C . GLY A 1 90 ? -3.687 2.820 -13.261 1.00 94.12 90 GLY A C 1
ATOM 682 O O . GLY A 1 90 ? -4.784 2.935 -12.721 1.00 94.12 90 GLY A O 1
ATOM 683 N N . ALA A 1 91 ? -3.206 1.636 -13.646 1.00 94.62 91 ALA A N 1
ATOM 684 C CA . ALA A 1 91 ? -3.964 0.390 -13.545 1.00 94.62 91 ALA A CA 1
ATOM 685 C C . ALA A 1 91 ? -4.335 0.033 -12.093 1.00 94.62 91 ALA A C 1
ATOM 687 O O . ALA A 1 91 ? -5.459 -0.392 -11.822 1.00 94.62 91 ALA A O 1
ATOM 688 N N . VAL A 1 92 ? -3.417 0.228 -11.136 1.00 92.25 92 VAL A N 1
ATOM 689 C CA . VAL A 1 92 ? -3.724 0.025 -9.709 1.00 92.25 92 VAL A CA 1
ATOM 690 C C . VAL A 1 92 ? -4.732 1.067 -9.211 1.00 92.25 92 VAL A C 1
ATOM 692 O O . VAL A 1 92 ? -5.668 0.720 -8.491 1.00 92.25 92 VAL A O 1
ATOM 695 N N . THR A 1 93 ? -4.589 2.326 -9.626 1.00 92.62 93 THR A N 1
ATOM 696 C CA . THR A 1 93 ? -5.505 3.420 -9.263 1.00 92.62 93 THR A CA 1
ATOM 697 C C . THR A 1 93 ? -6.916 3.159 -9.782 1.00 92.62 93 THR A C 1
ATOM 699 O O . THR A 1 93 ? -7.890 3.305 -9.040 1.00 92.62 93 THR A O 1
ATOM 702 N N . GLU A 1 94 ? -7.036 2.705 -11.026 1.00 94.56 94 GLU A N 1
ATOM 703 C CA . GLU A 1 94 ? -8.304 2.329 -11.638 1.00 94.56 94 GLU A CA 1
ATOM 704 C C . GLU A 1 94 ? -8.932 1.123 -10.929 1.00 94.56 94 GLU A C 1
ATOM 706 O O . GLU A 1 94 ? -10.116 1.156 -10.586 1.00 94.56 94 GLU A O 1
ATOM 711 N N . LEU A 1 95 ? -8.141 0.084 -10.637 1.00 92.62 95 LEU A N 1
ATOM 712 C CA . LEU A 1 95 ? -8.599 -1.083 -9.881 1.00 92.62 95 LEU A CA 1
ATOM 713 C C . LEU A 1 95 ? -9.163 -0.680 -8.511 1.00 92.62 95 LEU A C 1
ATOM 715 O O . LEU A 1 95 ? -10.238 -1.149 -8.133 1.00 92.62 95 LEU A O 1
ATOM 719 N N . CYS A 1 96 ? -8.468 0.195 -7.780 1.00 88.81 96 CYS A N 1
ATOM 720 C CA . CYS A 1 96 ? -8.940 0.719 -6.499 1.00 88.81 96 CYS A CA 1
ATOM 721 C C . CYS A 1 96 ? -10.220 1.554 -6.656 1.00 88.81 96 CYS A C 1
ATOM 723 O O . CYS A 1 96 ? -11.158 1.379 -5.883 1.00 88.81 96 CYS A O 1
ATOM 725 N N . SER A 1 97 ? -10.294 2.403 -7.683 1.00 87.56 97 SER A N 1
ATOM 726 C CA . SER A 1 97 ? -11.457 3.263 -7.948 1.00 87.56 97 SER A CA 1
ATOM 727 C C . SER A 1 97 ? -12.717 2.460 -8.281 1.00 87.56 97 SER A C 1
ATOM 729 O O . SER A 1 97 ? -13.807 2.805 -7.831 1.00 87.56 97 SER A O 1
ATOM 731 N N . ARG A 1 98 ? -12.572 1.349 -9.015 1.00 91.69 98 ARG A N 1
ATOM 732 C CA . ARG A 1 98 ? -13.671 0.419 -9.325 1.00 91.69 98 ARG A CA 1
ATOM 733 C C . ARG A 1 98 ? -14.131 -0.406 -8.115 1.00 91.69 98 ARG A C 1
ATOM 735 O O . ARG A 1 98 ? -15.203 -0.997 -8.168 1.00 91.69 98 ARG A O 1
ATOM 742 N N . ASN A 1 99 ? -13.341 -0.456 -7.040 1.00 88.56 99 ASN A N 1
ATOM 743 C CA . ASN A 1 99 ? -13.619 -1.238 -5.832 1.00 88.56 99 ASN A CA 1
ATOM 744 C C . ASN A 1 99 ? -13.509 -0.352 -4.578 1.00 88.56 99 ASN A C 1
ATOM 746 O O . ASN A 1 99 ? -12.598 -0.547 -3.766 1.00 88.56 99 ASN A O 1
ATOM 750 N N . PRO A 1 100 ? -14.398 0.643 -4.406 1.00 81.00 100 PRO A N 1
ATOM 751 C CA . PRO A 1 100 ? -14.287 1.620 -3.332 1.00 81.00 100 PRO A CA 1
ATOM 752 C C . PRO A 1 100 ? -14.395 0.960 -1.953 1.00 81.00 100 PRO A C 1
ATOM 754 O O . PRO A 1 100 ? -15.242 0.106 -1.705 1.00 81.00 100 PRO A O 1
ATOM 757 N N . GLY A 1 101 ? -13.544 1.386 -1.021 1.00 77.81 101 GLY A N 1
ATOM 758 C CA . GLY A 1 101 ? -13.561 0.887 0.350 1.00 77.81 101 GLY A CA 1
ATOM 759 C C . GLY A 1 101 ? -12.627 1.660 1.268 1.00 77.81 101 GLY A C 1
ATOM 760 O O . GLY A 1 101 ? -12.055 2.680 0.887 1.00 77.81 101 GLY A O 1
ATOM 761 N N . ARG A 1 102 ? -12.519 1.198 2.516 1.00 76.94 102 ARG A N 1
ATOM 762 C CA . ARG A 1 102 ? -11.757 1.883 3.573 1.00 76.94 102 ARG A CA 1
ATOM 763 C C . ARG A 1 102 ? -10.370 1.283 3.810 1.00 76.94 102 ARG A C 1
ATOM 765 O O . ARG A 1 102 ? -9.595 1.876 4.559 1.00 76.94 102 ARG A O 1
ATOM 772 N N . ASP A 1 103 ? -10.046 0.144 3.195 1.00 76.31 103 ASP A N 1
ATOM 773 C CA . ASP A 1 103 ? -8.720 -0.449 3.340 1.00 76.31 103 ASP A CA 1
ATOM 774 C C . ASP A 1 103 ? -7.697 0.411 2.606 1.00 76.31 103 ASP A C 1
ATOM 776 O O . ASP A 1 103 ? -7.909 0.861 1.479 1.00 76.31 103 ASP A O 1
ATOM 780 N N . SER A 1 104 ? -6.569 0.643 3.264 1.00 74.94 104 SER A N 1
ATOM 781 C CA . SER A 1 104 ? -5.472 1.384 2.659 1.00 74.94 104 SER A CA 1
ATOM 782 C C . SER A 1 104 ? -4.613 0.463 1.809 1.00 74.94 104 SER A C 1
ATOM 784 O O . SER A 1 104 ? -4.222 -0.623 2.248 1.00 74.94 104 SER A O 1
ATOM 786 N N . VAL A 1 105 ? -4.312 0.928 0.601 1.00 82.25 105 VAL A N 1
ATOM 787 C CA . VAL A 1 105 ? -3.464 0.246 -0.370 1.00 82.25 105 VAL A CA 1
ATOM 788 C C . VAL A 1 105 ? -2.213 1.087 -0.579 1.00 82.25 105 VAL A C 1
ATOM 790 O O . VAL A 1 105 ? -2.298 2.221 -1.049 1.00 82.25 105 VAL A O 1
ATOM 793 N N . LEU A 1 106 ? -1.053 0.537 -0.221 1.00 84.69 106 LEU A N 1
ATOM 794 C CA . LEU A 1 106 ? 0.237 1.182 -0.459 1.00 84.69 106 LEU A CA 1
ATOM 795 C C . LEU A 1 106 ? 0.878 0.631 -1.726 1.00 84.69 106 LEU A C 1
ATOM 797 O O . LEU A 1 106 ? 1.226 -0.551 -1.799 1.00 84.69 106 LEU A O 1
ATOM 801 N N . VAL A 1 107 ? 1.109 1.521 -2.680 1.00 88.50 107 VAL A N 1
ATOM 802 C CA . VAL A 1 107 ? 1.852 1.233 -3.901 1.00 88.50 107 VAL A CA 1
ATOM 803 C C . VAL A 1 107 ? 3.232 1.853 -3.768 1.00 88.50 107 VAL A C 1
ATOM 805 O O . VAL A 1 107 ? 3.372 3.072 -3.704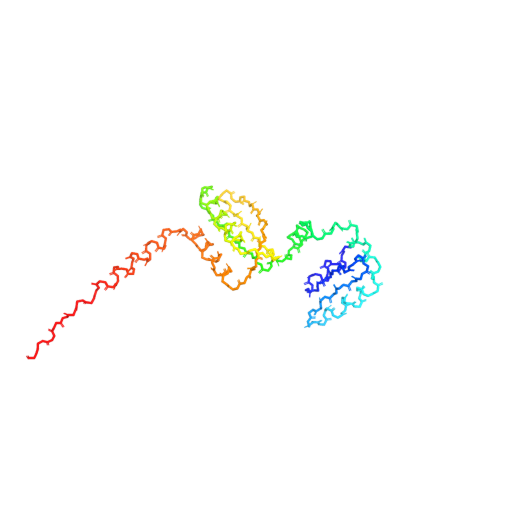 1.00 88.50 107 VAL A O 1
ATOM 808 N N . LYS A 1 108 ? 4.263 1.012 -3.715 1.00 86.88 108 LYS A N 1
ATOM 809 C CA . LYS A 1 108 ? 5.659 1.447 -3.779 1.00 86.88 108 LYS A CA 1
ATOM 810 C C . LYS A 1 108 ? 6.156 1.317 -5.210 1.00 86.88 108 LYS A C 1
ATOM 812 O O . LYS A 1 108 ? 6.092 0.222 -5.756 1.00 86.88 108 LYS A O 1
ATOM 817 N N . VAL A 1 109 ? 6.691 2.379 -5.790 1.00 85.88 109 VAL A N 1
ATOM 818 C CA . VAL A 1 109 ? 7.334 2.352 -7.106 1.00 85.88 109 VAL A CA 1
ATOM 819 C C . VAL A 1 109 ? 8.828 2.524 -6.897 1.00 85.88 109 VAL A C 1
ATOM 821 O O . VAL A 1 109 ? 9.256 3.518 -6.323 1.00 85.88 109 VAL A O 1
ATOM 824 N N . VAL A 1 110 ? 9.618 1.546 -7.325 1.00 84.50 110 VAL A N 1
ATOM 825 C CA . VAL A 1 110 ? 11.082 1.623 -7.323 1.00 84.50 110 VAL A CA 1
ATOM 826 C C . VAL A 1 110 ? 11.520 1.850 -8.759 1.00 84.50 110 VAL A C 1
ATOM 828 O O . VAL A 1 110 ? 11.398 0.946 -9.586 1.00 84.50 110 VAL A O 1
ATOM 831 N N . ARG A 1 111 ? 11.969 3.066 -9.060 1.00 81.50 111 ARG A N 1
ATOM 832 C CA . ARG A 1 111 ? 12.395 3.468 -10.401 1.00 81.50 111 ARG A CA 1
ATOM 833 C C . ARG A 1 111 ? 13.771 2.868 -10.744 1.00 81.50 111 ARG A C 1
ATOM 835 O O . ARG A 1 111 ? 14.500 2.457 -9.837 1.00 81.50 111 ARG A O 1
ATOM 842 N N . PRO A 1 112 ? 14.150 2.814 -12.036 1.00 78.44 112 PRO A N 1
ATOM 843 C CA . PRO A 1 112 ? 15.439 2.261 -12.468 1.00 78.44 112 PRO A CA 1
ATOM 844 C C . PRO A 1 112 ? 16.658 2.967 -11.863 1.00 78.44 112 PRO A C 1
ATOM 846 O O . PRO A 1 112 ? 17.685 2.336 -11.640 1.00 78.44 112 PRO A O 1
ATOM 849 N N . ASP A 1 113 ? 16.530 4.261 -11.568 1.00 79.75 113 ASP A N 1
ATOM 850 C CA . ASP A 1 113 ? 17.552 5.082 -10.909 1.00 79.75 113 ASP A CA 1
ATOM 851 C C . ASP A 1 113 ? 17.675 4.809 -9.394 1.00 79.75 113 ASP A C 1
ATOM 853 O O . ASP A 1 113 ? 18.459 5.455 -8.702 1.00 79.75 113 ASP A O 1
ATOM 857 N N . GLY A 1 114 ? 16.896 3.861 -8.862 1.00 74.69 114 GLY A N 1
ATOM 858 C CA . GLY A 1 114 ? 16.856 3.508 -7.445 1.00 74.69 114 GLY A CA 1
ATOM 859 C C . GLY A 1 114 ? 15.970 4.423 -6.598 1.00 74.69 114 GLY A C 1
ATOM 860 O O . GLY A 1 114 ? 15.730 4.115 -5.425 1.00 74.69 114 GLY A O 1
ATOM 861 N N . SER A 1 115 ? 15.432 5.506 -7.168 1.00 75.06 115 SER A N 1
ATOM 862 C CA . SER A 1 115 ? 14.497 6.371 -6.456 1.00 75.06 115 SER A CA 1
ATOM 863 C C . SER A 1 115 ? 13.194 5.631 -6.156 1.00 75.06 115 SER A C 1
ATOM 865 O O . SER A 1 115 ? 12.774 4.701 -6.853 1.00 75.06 115 SER A O 1
ATOM 867 N N . THR A 1 116 ? 12.567 6.012 -5.047 1.00 75.94 116 THR A N 1
ATOM 868 C CA . THR A 1 116 ? 11.349 5.374 -4.560 1.00 75.94 116 THR A CA 1
ATOM 869 C C . THR A 1 116 ? 10.238 6.401 -4.439 1.00 75.94 116 THR A C 1
ATOM 871 O O . THR A 1 116 ? 10.405 7.427 -3.787 1.00 75.94 116 THR A O 1
ATOM 874 N N . GLU A 1 117 ? 9.081 6.069 -4.999 1.00 83.12 117 GLU A N 1
ATOM 875 C CA . GLU A 1 117 ? 7.846 6.834 -4.877 1.00 83.12 117 GLU A CA 1
ATOM 876 C C . GLU A 1 117 ? 6.771 5.995 -4.176 1.00 83.12 117 GLU A C 1
ATOM 878 O O . GLU A 1 117 ? 6.725 4.766 -4.305 1.00 83.12 117 GLU A O 1
ATOM 883 N N . HIS A 1 118 ? 5.913 6.654 -3.401 1.00 82.25 118 HIS A N 1
ATOM 884 C CA . HIS A 1 118 ? 4.833 6.013 -2.660 1.00 82.25 118 HIS A CA 1
ATOM 885 C C . HIS A 1 118 ? 3.490 6.632 -3.040 1.00 82.25 118 HIS A C 1
ATOM 887 O O . HIS A 1 118 ? 3.302 7.838 -2.900 1.00 82.25 118 HIS A O 1
ATOM 893 N N . HIS A 1 119 ? 2.533 5.790 -3.430 1.00 82.62 119 HIS A N 1
ATOM 894 C CA . HIS A 1 119 ? 1.138 6.182 -3.606 1.00 82.62 119 HIS A CA 1
ATOM 895 C C . HIS A 1 119 ? 0.271 5.487 -2.567 1.00 82.62 119 HIS A C 1
ATOM 897 O O . HIS A 1 119 ? 0.383 4.280 -2.331 1.00 82.62 119 HIS A O 1
ATOM 903 N N . VAL A 1 120 ? -0.612 6.267 -1.956 1.00 83.56 120 VAL A N 1
ATOM 904 C CA . VAL A 1 120 ? -1.564 5.791 -0.961 1.00 83.56 120 VAL A CA 1
ATOM 905 C C . VAL A 1 120 ? -2.957 5.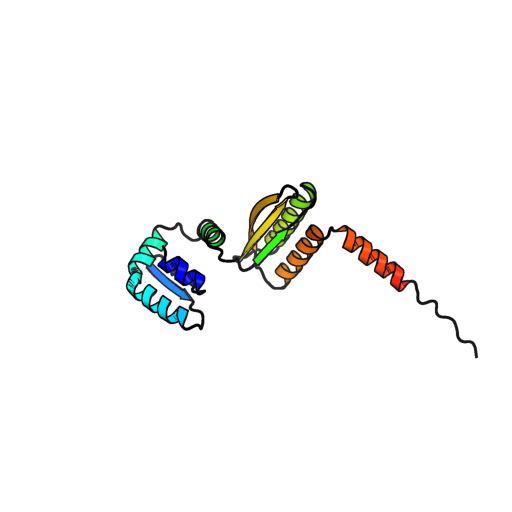887 -1.555 1.00 83.56 120 VAL A C 1
ATOM 907 O O . VAL A 1 120 ? -3.444 6.978 -1.841 1.00 83.56 120 VAL A O 1
ATOM 910 N N . LEU A 1 121 ? -3.595 4.733 -1.720 1.00 85.12 121 LEU A N 1
ATOM 911 C CA . LEU A 1 121 ? -4.931 4.594 -2.288 1.00 85.12 121 LEU A CA 1
ATOM 912 C C . LEU A 1 121 ? -5.884 3.959 -1.271 1.00 85.12 121 LEU A C 1
ATOM 914 O O . LEU A 1 121 ? -5.471 3.458 -0.219 1.00 85.12 121 LEU A O 1
ATOM 918 N N . ARG A 1 122 ? -7.179 3.972 -1.594 1.00 81.62 122 ARG A N 1
ATOM 919 C CA . ARG A 1 122 ? -8.231 3.325 -0.803 1.00 81.62 122 ARG A CA 1
ATOM 920 C C . ARG A 1 122 ? -9.047 2.381 -1.673 1.00 81.62 122 ARG A C 1
ATOM 922 O O . ARG A 1 122 ? -9.423 2.751 -2.780 1.00 81.62 122 ARG A O 1
ATOM 929 N N . ALA A 1 123 ? -9.320 1.186 -1.163 1.00 84.12 123 ALA A N 1
ATOM 930 C CA . ALA A 1 123 ? -10.157 0.194 -1.831 1.00 84.12 123 ALA A CA 1
ATOM 931 C C . ALA A 1 123 ? -10.809 -0.748 -0.812 1.00 84.12 123 ALA A C 1
ATOM 933 O O . ALA A 1 123 ? -10.426 -0.780 0.357 1.00 84.12 123 ALA A O 1
ATOM 934 N N . HIS A 1 124 ? -11.792 -1.534 -1.240 1.00 84.81 124 HIS A N 1
ATOM 935 C CA . HIS A 1 124 ? -12.193 -2.737 -0.520 1.00 84.81 124 HIS A CA 1
ATOM 936 C C . HIS A 1 124 ? -11.233 -3.858 -0.927 1.00 84.81 124 HIS A C 1
ATOM 938 O O . HIS A 1 124 ? -11.358 -4.440 -2.002 1.00 84.81 124 HIS A O 1
ATOM 944 N N . ALA A 1 125 ? -10.205 -4.109 -0.114 1.00 80.19 125 ALA A N 1
ATOM 945 C CA . ALA A 1 125 ? -9.070 -4.943 -0.510 1.00 80.19 125 ALA A CA 1
ATOM 946 C C . ALA A 1 125 ? -9.341 -6.435 -0.267 1.00 80.19 125 ALA A C 1
ATOM 948 O O . ALA A 1 125 ? -8.606 -7.100 0.470 1.00 80.19 125 ALA A O 1
ATOM 949 N N . ASP A 1 126 ? -10.401 -6.968 -0.871 1.00 80.81 126 ASP A N 1
ATOM 950 C CA . ASP A 1 126 ? -10.791 -8.372 -0.766 1.00 80.81 126 ASP A CA 1
ATOM 951 C C . ASP A 1 126 ? -9.839 -9.321 -1.530 1.00 80.81 126 ASP A C 1
ATOM 953 O O . ASP A 1 126 ? -8.801 -8.933 -2.075 1.00 80.81 126 ASP A O 1
ATOM 957 N N . ARG A 1 127 ? -10.162 -10.619 -1.561 1.00 79.00 127 ARG A N 1
ATOM 958 C CA . ARG A 1 127 ? -9.331 -11.615 -2.258 1.00 79.00 127 ARG A CA 1
ATOM 959 C C . ARG A 1 127 ? -9.216 -11.337 -3.765 1.00 79.00 127 ARG A C 1
ATOM 961 O O . ARG A 1 127 ? -8.148 -11.588 -4.328 1.00 79.00 127 ARG A O 1
ATOM 968 N N . GLY A 1 128 ? -10.283 -10.866 -4.409 1.00 78.25 128 GLY A N 1
ATOM 969 C CA . GLY A 1 128 ? -10.327 -10.609 -5.848 1.00 78.25 128 GLY A CA 1
ATOM 970 C C . GLY A 1 128 ? -9.439 -9.432 -6.235 1.00 78.25 128 GLY A C 1
ATOM 971 O O . GLY A 1 128 ? -8.569 -9.573 -7.097 1.00 78.25 128 GLY A O 1
ATOM 972 N N . VAL A 1 129 ? -9.572 -8.316 -5.517 1.00 82.75 129 VAL A N 1
ATOM 973 C CA . VAL A 1 129 ? -8.760 -7.107 -5.712 1.00 82.75 129 VAL A CA 1
ATOM 974 C C . VAL A 1 129 ? -7.280 -7.396 -5.468 1.00 82.75 129 VAL A C 1
ATOM 976 O O . VAL A 1 129 ? -6.434 -7.042 -6.291 1.00 82.75 129 VAL A O 1
ATOM 979 N N . ARG A 1 130 ? -6.943 -8.119 -4.392 1.00 81.75 130 ARG A N 1
ATOM 980 C CA . ARG A 1 130 ? -5.548 -8.507 -4.114 1.00 81.75 130 ARG A CA 1
ATOM 981 C C . ARG A 1 130 ? -4.954 -9.381 -5.218 1.00 81.75 130 ARG A C 1
ATOM 983 O O . ARG A 1 130 ? -3.797 -9.189 -5.588 1.00 81.75 130 ARG A O 1
ATOM 990 N N . LYS A 1 131 ? -5.735 -10.318 -5.769 1.00 80.19 131 LYS A N 1
ATOM 991 C CA . LYS A 1 131 ? -5.301 -11.159 -6.894 1.00 80.19 131 LYS A CA 1
ATOM 992 C C . LYS A 1 131 ? -5.061 -10.323 -8.151 1.00 80.19 131 LYS A C 1
ATOM 994 O O . LYS A 1 131 ? -4.028 -10.496 -8.790 1.00 80.19 131 LYS A O 1
ATOM 999 N N . ALA A 1 132 ? -5.977 -9.417 -8.491 1.00 84.81 132 ALA A N 1
ATOM 1000 C CA . ALA A 1 132 ? -5.828 -8.531 -9.644 1.00 84.81 132 ALA A CA 1
ATOM 1001 C C . ALA A 1 132 ? -4.587 -7.637 -9.514 1.00 84.81 132 ALA A C 1
ATOM 1003 O O . ALA A 1 132 ? -3.776 -7.565 -10.436 1.00 84.81 132 ALA A O 1
ATOM 1004 N N . MET A 1 133 ? -4.367 -7.057 -8.334 1.00 89.00 133 MET A N 1
ATOM 1005 C CA . MET A 1 133 ? -3.181 -6.251 -8.061 1.00 89.00 133 MET A CA 1
ATOM 1006 C C . MET A 1 133 ? -1.884 -7.061 -8.154 1.00 89.00 133 MET A C 1
ATOM 1008 O O . MET A 1 133 ? -0.910 -6.588 -8.731 1.00 89.00 133 MET A O 1
ATOM 1012 N N . ALA A 1 134 ? -1.869 -8.309 -7.675 1.00 80.00 134 ALA A N 1
ATOM 1013 C CA . ALA A 1 134 ? -0.719 -9.197 -7.846 1.00 80.00 134 ALA A CA 1
ATOM 1014 C C . ALA A 1 134 ? -0.402 -9.482 -9.327 1.00 80.00 134 ALA A C 1
ATOM 1016 O O . ALA A 1 134 ? 0.770 -9.616 -9.680 1.00 80.00 134 ALA A O 1
ATOM 1017 N N . MET A 1 135 ? -1.413 -9.542 -10.204 1.00 81.12 135 MET A N 1
ATOM 1018 C CA . MET A 1 135 ? -1.180 -9.667 -11.649 1.00 81.12 135 MET A CA 1
ATOM 1019 C C . MET A 1 135 ? -0.537 -8.407 -12.230 1.00 81.12 135 MET A C 1
ATOM 1021 O O . MET A 1 135 ? 0.446 -8.532 -12.949 1.00 81.12 135 MET A O 1
ATOM 1025 N N . ILE A 1 136 ? -1.032 -7.217 -11.870 1.00 88.12 136 ILE A N 1
ATOM 1026 C CA . ILE A 1 136 ? -0.449 -5.940 -12.318 1.00 88.12 136 ILE A CA 1
ATOM 1027 C C . ILE A 1 136 ? 1.020 -5.845 -11.887 1.00 88.12 136 ILE A C 1
ATOM 1029 O O . ILE A 1 136 ? 1.892 -5.520 -12.689 1.00 88.12 136 ILE A O 1
ATOM 1033 N N . VAL A 1 137 ? 1.314 -6.195 -10.632 1.00 86.19 137 VAL A N 1
ATOM 1034 C CA . VAL A 1 137 ? 2.683 -6.214 -10.093 1.00 86.19 137 VAL A CA 1
ATOM 1035 C C . VAL A 1 137 ? 3.568 -7.190 -10.849 1.00 86.19 137 VAL A C 1
ATOM 1037 O O . VAL A 1 137 ? 4.700 -6.859 -11.188 1.00 86.19 137 VAL A O 1
ATOM 1040 N N . ARG A 1 138 ? 3.070 -8.402 -11.104 1.00 79.38 138 ARG A N 1
ATOM 1041 C CA . ARG A 1 138 ? 3.805 -9.412 -11.862 1.00 79.38 138 ARG A CA 1
ATOM 1042 C C . ARG A 1 138 ? 4.132 -8.902 -13.265 1.00 79.38 138 ARG A C 1
ATOM 1044 O O . ARG A 1 138 ? 5.278 -9.032 -13.685 1.00 79.38 138 ARG A O 1
ATOM 1051 N N . ASP A 1 139 ? 3.151 -8.333 -13.957 1.00 82.81 139 ASP A N 1
ATOM 1052 C CA . ASP A 1 139 ? 3.308 -7.855 -15.329 1.00 82.81 139 ASP A CA 1
ATOM 1053 C C . ASP A 1 139 ? 4.275 -6.658 -15.383 1.00 82.81 139 ASP A C 1
ATOM 1055 O O . ASP A 1 139 ? 5.166 -6.628 -16.225 1.00 82.81 139 ASP A O 1
ATOM 1059 N N . CYS A 1 140 ? 4.200 -5.733 -14.425 1.00 84.81 140 CYS A N 1
ATOM 1060 C CA . CYS A 1 140 ? 5.155 -4.628 -14.306 1.00 84.81 140 CYS A CA 1
ATOM 1061 C C . CYS A 1 140 ? 6.582 -5.120 -13.997 1.00 84.81 140 CYS A C 1
ATOM 1063 O O . CYS A 1 140 ? 7.531 -4.754 -14.684 1.00 84.81 140 CYS A O 1
ATOM 1065 N N . ASN A 1 141 ? 6.748 -5.993 -12.998 1.00 82.00 141 ASN A N 1
ATOM 1066 C CA . ASN A 1 141 ? 8.075 -6.360 -12.489 1.00 82.00 141 ASN A CA 1
ATOM 1067 C C . ASN A 1 141 ? 8.814 -7.357 -13.387 1.00 82.00 141 ASN A C 1
ATOM 1069 O O . ASN A 1 141 ? 10.043 -7.357 -13.433 1.00 82.00 141 ASN A O 1
ATOM 1073 N N . LEU A 1 142 ? 8.085 -8.245 -14.065 1.00 75.81 142 LEU A N 1
ATOM 1074 C CA . LEU A 1 142 ? 8.676 -9.237 -14.966 1.00 75.81 142 LEU A CA 1
ATOM 1075 C C . LEU A 1 142 ? 8.684 -8.766 -16.427 1.00 75.81 142 LEU A C 1
ATOM 1077 O O . LEU A 1 142 ? 9.385 -9.347 -17.256 1.00 75.81 142 LEU A O 1
ATOM 1081 N N . GLY A 1 143 ? 7.968 -7.680 -16.723 1.00 62.97 143 GLY A N 1
ATOM 1082 C CA . GLY A 1 143 ? 7.674 -7.218 -18.068 1.00 62.97 143 GLY A CA 1
ATOM 1083 C C . GLY A 1 143 ? 6.462 -7.956 -18.642 1.00 62.97 143 GLY A C 1
ATOM 1084 O O . GLY A 1 143 ? 6.485 -9.176 -18.832 1.00 62.97 143 GLY A O 1
ATOM 1085 N N . GLY A 1 144 ? 5.434 -7.189 -19.018 1.00 54.59 144 GLY A N 1
ATOM 1086 C CA . GLY A 1 144 ? 4.252 -7.651 -19.752 1.00 54.59 144 GLY A CA 1
ATOM 1087 C C . GLY A 1 144 ? 4.528 -8.552 -20.973 1.00 54.59 144 GLY A C 1
ATOM 1088 O O . GLY A 1 144 ? 3.709 -9.445 -21.217 1.00 54.59 144 GLY A O 1
ATOM 1089 N N . PRO A 1 145 ? 5.678 -8.454 -21.689 1.00 51.28 145 PRO A N 1
ATOM 1090 C CA . PRO A 1 145 ? 5.986 -9.349 -22.807 1.00 51.28 145 PRO A CA 1
ATOM 1091 C C . PRO A 1 145 ? 6.045 -10.837 -22.440 1.00 51.28 145 PRO A C 1
ATOM 1093 O O . PRO A 1 145 ? 5.853 -11.681 -23.308 1.00 51.28 145 PRO A O 1
ATOM 1096 N N . GLN A 1 146 ? 6.253 -11.201 -21.168 1.00 47.06 146 GLN A N 1
ATOM 1097 C CA . GLN A 1 146 ? 6.238 -12.611 -20.756 1.00 47.06 146 GLN A CA 1
ATOM 1098 C C . GLN A 1 146 ? 4.833 -13.226 -20.736 1.00 47.06 146 GLN A C 1
ATOM 1100 O O . GLN A 1 146 ? 4.717 -14.449 -20.678 1.00 47.06 146 GLN A O 1
ATOM 1105 N N . ARG A 1 147 ? 3.763 -12.420 -20.780 1.00 45.50 147 ARG A N 1
ATOM 1106 C CA . ARG A 1 147 ? 2.388 -12.914 -20.938 1.00 45.50 147 ARG A CA 1
ATOM 1107 C C . ARG A 1 147 ? 2.080 -13.202 -22.406 1.00 45.50 147 ARG A C 1
ATOM 1109 O O . ARG A 1 147 ? 1.718 -14.332 -22.702 1.00 45.50 147 ARG A O 1
ATOM 1116 N N . ALA A 1 148 ? 2.394 -12.265 -23.306 1.00 45.44 148 ALA A N 1
ATOM 1117 C CA . ALA A 1 148 ? 2.293 -12.471 -24.753 1.00 45.44 148 ALA A CA 1
ATOM 1118 C C . ALA A 1 148 ? 3.175 -13.639 -25.236 1.00 45.44 148 ALA A C 1
ATOM 1120 O O . ALA A 1 148 ? 2.713 -14.484 -25.992 1.00 45.44 148 ALA A O 1
ATOM 1121 N N . ALA A 1 149 ? 4.406 -13.762 -24.725 1.00 47.72 149 ALA A N 1
ATOM 1122 C CA . ALA A 1 149 ? 5.299 -14.870 -25.066 1.00 47.72 149 ALA A CA 1
ATOM 1123 C C . ALA A 1 149 ? 4.872 -16.217 -24.449 1.00 47.72 149 ALA A C 1
ATOM 1125 O O . ALA A 1 149 ? 5.120 -17.260 -25.044 1.00 47.72 149 ALA A O 1
ATOM 1126 N N . ARG A 1 150 ? 4.228 -16.236 -23.268 1.00 45.78 150 ARG A N 1
ATOM 1127 C CA . ARG A 1 150 ? 3.699 -17.479 -22.664 1.00 45.78 150 ARG A CA 1
ATOM 1128 C C . ARG A 1 150 ? 2.371 -17.921 -23.272 1.00 45.78 150 ARG A C 1
ATOM 1130 O O . ARG A 1 150 ? 2.119 -19.120 -23.300 1.00 45.78 150 ARG A O 1
ATOM 1137 N N . GLU A 1 151 ? 1.541 -16.988 -23.723 1.00 47.38 151 GLU A N 1
ATOM 1138 C CA . GLU A 1 151 ? 0.323 -17.281 -24.485 1.00 47.38 151 GLU A CA 1
ATOM 1139 C C . GLU A 1 151 ? 0.696 -17.765 -25.895 1.00 47.38 151 GLU A C 1
ATOM 1141 O O . GLU A 1 151 ? 0.291 -18.861 -26.263 1.00 47.38 151 GLU A O 1
ATOM 1146 N N . GLN A 1 152 ? 1.637 -17.107 -26.587 1.00 44.31 152 GLN A N 1
ATOM 1147 C CA . GLN A 1 152 ? 2.200 -17.615 -27.851 1.00 44.31 152 GLN A CA 1
ATOM 1148 C C . GLN A 1 152 ? 2.917 -18.968 -27.701 1.00 44.31 152 GLN A C 1
ATOM 1150 O O . GLN A 1 152 ? 2.781 -19.834 -28.559 1.00 44.31 152 GLN A O 1
ATOM 1155 N N . ALA A 1 153 ? 3.662 -19.202 -26.613 1.00 47.81 153 ALA A N 1
ATOM 1156 C CA . ALA A 1 153 ? 4.296 -20.501 -26.370 1.00 47.81 153 ALA A CA 1
ATOM 1157 C C . ALA A 1 153 ? 3.282 -21.610 -26.035 1.00 47.81 153 ALA A C 1
ATOM 1159 O O . ALA A 1 153 ? 3.555 -22.778 -26.313 1.00 47.81 153 ALA A O 1
ATOM 1160 N N . ARG A 1 154 ? 2.120 -21.277 -25.454 1.00 45.66 154 ARG A N 1
ATOM 1161 C CA . ARG A 1 154 ? 1.019 -22.230 -25.238 1.00 45.66 154 ARG A CA 1
ATOM 1162 C C . ARG A 1 154 ? 0.302 -22.563 -26.543 1.00 45.66 154 ARG A C 1
ATOM 1164 O O . ARG A 1 154 ? 0.114 -23.747 -26.801 1.00 45.66 154 ARG A O 1
ATOM 1171 N N . ASP A 1 155 ? 0.043 -21.576 -27.396 1.00 45.72 155 ASP A N 1
ATOM 1172 C CA . ASP A 1 155 ? -0.545 -21.801 -28.725 1.00 45.72 155 ASP A CA 1
ATOM 1173 C C . ASP A 1 155 ? 0.376 -22.649 -29.624 1.00 45.72 155 ASP A C 1
ATOM 1175 O O . ASP A 1 155 ? -0.082 -23.530 -30.351 1.00 45.72 155 ASP A O 1
ATOM 1179 N N . LEU A 1 156 ? 1.698 -22.476 -29.508 1.00 50.50 156 LEU A N 1
ATOM 1180 C CA . LEU A 1 156 ? 2.685 -23.325 -30.190 1.00 50.50 156 LEU A CA 1
ATOM 1181 C C . LEU A 1 156 ? 2.803 -24.737 -29.588 1.00 50.50 156 LEU A C 1
ATOM 1183 O O . LEU A 1 156 ? 3.223 -25.662 -30.281 1.00 50.50 156 LEU A O 1
ATOM 1187 N N . SER A 1 157 ? 2.431 -24.925 -28.318 1.00 47.44 157 SER A N 1
ATOM 1188 C CA . SER A 1 157 ? 2.459 -26.234 -27.646 1.00 47.44 157 SER A CA 1
ATOM 1189 C C . SER A 1 157 ? 1.174 -27.044 -27.865 1.00 47.44 157 SER A C 1
ATOM 1191 O O . SER A 1 157 ? 1.203 -28.270 -27.760 1.00 47.44 157 SER A O 1
ATOM 1193 N N . GLU A 1 158 ? 0.052 -26.391 -28.189 1.00 44.91 158 GLU A N 1
ATOM 1194 C CA . GLU A 1 158 ? -1.234 -27.050 -28.470 1.00 44.91 158 GLU A CA 1
ATOM 1195 C C . GLU A 1 158 ? -1.408 -27.463 -29.945 1.00 44.91 158 GLU A C 1
ATOM 1197 O O . GLU A 1 158 ? -2.241 -28.317 -30.247 1.00 44.91 158 GLU A O 1
ATOM 1202 N N . GLY A 1 159 ? -0.553 -26.986 -30.858 1.00 41.78 159 GLY A N 1
ATOM 1203 C CA . GLY A 1 159 ? -0.529 -27.409 -32.270 1.00 41.78 159 GLY A CA 1
ATOM 1204 C C . GLY A 1 159 ? 0.160 -28.756 -32.559 1.00 41.78 159 GLY A C 1
ATOM 1205 O O . GLY A 1 159 ? 0.290 -29.144 -33.716 1.00 41.78 159 GLY A O 1
ATOM 1206 N N . GLY A 1 160 ? 0.632 -29.474 -31.534 1.00 41.75 160 GLY A N 1
ATOM 1207 C CA . GLY A 1 160 ? 1.532 -30.627 -31.679 1.00 41.75 160 GLY A CA 1
ATOM 1208 C C . GLY A 1 160 ? 0.912 -32.017 -31.522 1.00 41.75 160 GLY A C 1
ATOM 1209 O O . GLY A 1 160 ? 1.657 -32.980 -31.358 1.00 41.75 160 GLY A O 1
ATOM 1210 N N . ARG A 1 161 ? -0.418 -32.178 -31.539 1.00 44.62 161 ARG A N 1
ATOM 1211 C CA . ARG A 1 161 ? -1.037 -33.517 -31.608 1.00 44.62 161 ARG A CA 1
ATOM 1212 C C . ARG A 1 161 ? -1.412 -33.852 -33.046 1.00 44.62 161 ARG A C 1
ATOM 1214 O O . ARG A 1 161 ? -2.584 -33.926 -33.397 1.00 44.62 161 ARG A O 1
ATOM 1221 N N . ASN A 1 162 ? -0.386 -34.109 -33.857 1.00 41.84 162 ASN A N 1
ATOM 1222 C CA . ASN A 1 162 ? -0.548 -34.946 -35.040 1.00 41.84 162 ASN A CA 1
ATOM 1223 C C . ASN A 1 162 ? -0.980 -36.333 -34.558 1.00 41.84 162 ASN A C 1
ATOM 1225 O O . ASN A 1 162 ? -0.170 -37.122 -34.074 1.00 41.84 162 ASN A O 1
ATOM 1229 N N . GLY A 1 163 ? -2.282 -36.598 -34.640 1.00 40.56 163 GLY A N 1
ATOM 1230 C CA . GLY A 1 163 ? -2.815 -37.944 -34.557 1.00 40.56 163 GLY A CA 1
ATOM 1231 C C . GLY A 1 163 ? -2.286 -38.736 -35.742 1.00 40.56 163 GLY A C 1
ATOM 1232 O O . GLY A 1 163 ? -2.775 -38.592 -36.858 1.00 40.56 163 GLY A O 1
ATOM 1233 N N . THR A 1 164 ? -1.271 -39.559 -35.510 1.00 43.69 164 THR A N 1
ATOM 1234 C CA . THR A 1 164 ? -0.888 -40.618 -36.439 1.00 43.69 164 THR A CA 1
ATOM 1235 C C . THR A 1 164 ? -2.024 -41.645 -36.443 1.00 43.69 164 THR A C 1
ATOM 1237 O O . THR A 1 164 ? -2.320 -42.206 -35.384 1.00 43.69 164 THR A O 1
ATOM 1240 N N . PRO A 1 165 ? -2.703 -41.903 -37.574 1.00 43.12 165 PRO A N 1
ATOM 1241 C CA . PRO A 1 165 ? -3.721 -42.939 -37.613 1.00 43.12 165 PRO A CA 1
ATOM 1242 C C . PRO A 1 165 ? -3.029 -44.304 -37.561 1.00 43.12 165 PRO A C 1
ATOM 1244 O O . PRO A 1 165 ? -2.215 -44.639 -38.420 1.00 43.12 165 PRO A O 1
ATOM 1247 N N . ILE A 1 166 ? -3.348 -45.097 -36.538 1.00 43.00 166 ILE A N 1
ATOM 1248 C CA . ILE A 1 166 ? -2.982 -46.513 -36.482 1.00 43.00 166 ILE A CA 1
ATOM 1249 C C . ILE A 1 166 ? -3.936 -47.245 -37.431 1.00 43.00 166 ILE A C 1
ATOM 1251 O O . ILE A 1 166 ? -5.115 -47.406 -37.119 1.00 43.00 166 ILE A O 1
ATOM 1255 N N . GLN A 1 167 ? -3.438 -47.655 -38.599 1.00 49.78 167 GLN A N 1
ATOM 1256 C CA . GLN A 1 167 ? -4.139 -48.600 -39.469 1.00 49.78 167 GLN A CA 1
ATOM 1257 C C . GLN A 1 167 ? -4.010 -50.015 -38.880 1.00 49.78 167 GLN A C 1
ATOM 1259 O O . GLN A 1 167 ? -2.914 -50.434 -38.505 1.00 49.78 167 GLN A O 1
ATOM 1264 N N . ARG A 1 168 ? -5.138 -50.723 -38.778 1.00 45.66 168 ARG A N 1
ATOM 1265 C CA . ARG A 1 168 ? -5.197 -52.188 -38.717 1.00 45.66 168 ARG A CA 1
ATOM 1266 C C . ARG A 1 168 ? -5.639 -52.702 -40.075 1.00 45.66 168 ARG A C 1
ATOM 1268 O O . ARG A 1 168 ? -6.482 -52.007 -40.686 1.00 45.66 168 ARG A O 1
#

Organism: Tepidiforma thermophila (strain KCTC 52669 / CGMCC 1.13589 / G233) (NCBI:txid2761530)